Protein AF-A0A4R3MX55-F1 (afdb_monomer_lite)

Radius of gyration: 18.81 Å; chains: 1; bounding box: 57×60×27 Å

Organism: NCBI:txid127458

Structure (mmCIF, N/CA/C/O backbone):
data_AF-A0A4R3MX55-F1
#
_entry.id   AF-A0A4R3MX55-F1
#
loop_
_atom_site.group_PDB
_atom_site.id
_atom_site.type_symbol
_atom_site.label_atom_id
_atom_site.label_alt_id
_atom_site.label_comp_id
_atom_site.label_asym_id
_atom_site.label_entity_id
_atom_site.label_seq_id
_atom_site.pdbx_PDB_ins_code
_atom_site.Cartn_x
_atom_site.Cartn_y
_atom_site.Cartn_z
_atom_site.occupancy
_atom_site.B_iso_or_equiv
_atom_site.auth_seq_id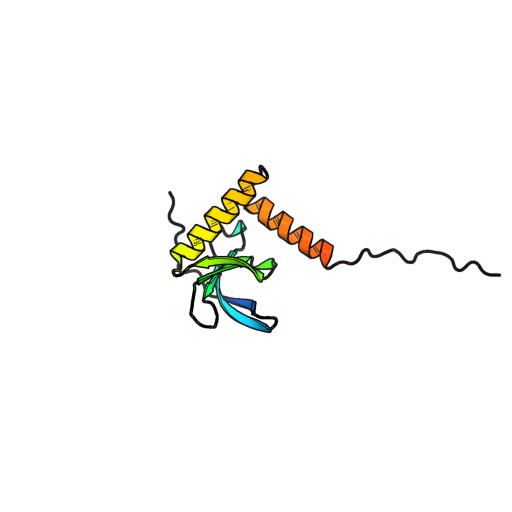
_atom_site.auth_comp_id
_atom_site.auth_asym_id
_atom_site.auth_atom_id
_atom_site.pdbx_PDB_model_num
ATOM 1 N N . MET A 1 1 ? 5.776 18.785 11.187 1.00 36.38 1 MET A N 1
ATOM 2 C CA . MET A 1 1 ? 5.823 17.629 10.266 1.00 36.38 1 MET A CA 1
ATOM 3 C C . MET A 1 1 ? 6.933 16.716 10.749 1.00 36.38 1 MET A C 1
ATOM 5 O O . MET A 1 1 ? 8.082 17.132 10.703 1.00 36.38 1 MET A O 1
ATOM 9 N N . ASN A 1 2 ? 6.606 15.549 11.308 1.00 38.59 2 ASN A N 1
ATOM 10 C CA . ASN A 1 2 ? 7.637 14.580 11.681 1.00 38.59 2 ASN A CA 1
ATOM 11 C C . ASN A 1 2 ? 8.189 13.957 10.395 1.00 38.59 2 ASN A C 1
ATOM 13 O O . ASN A 1 2 ? 7.388 13.429 9.622 1.00 38.59 2 ASN A O 1
ATOM 17 N N . PRO A 1 3 ? 9.508 14.002 10.145 1.00 47.28 3 PRO A N 1
ATOM 18 C CA . PRO A 1 3 ? 10.079 13.185 9.091 1.00 47.28 3 PRO A CA 1
ATOM 19 C C . PRO A 1 3 ? 9.848 11.726 9.484 1.00 47.28 3 PRO A C 1
ATOM 21 O O . PRO A 1 3 ? 10.165 11.329 10.610 1.00 47.28 3 PRO A O 1
ATOM 24 N N . ILE A 1 4 ? 9.264 10.940 8.580 1.00 54.38 4 ILE A N 1
ATOM 25 C CA . ILE A 1 4 ? 9.263 9.483 8.693 1.00 54.38 4 ILE A CA 1
ATOM 26 C C . ILE A 1 4 ? 10.740 9.100 8.621 1.00 54.38 4 ILE A C 1
ATOM 28 O O . ILE A 1 4 ? 11.337 9.077 7.550 1.00 54.38 4 ILE A O 1
ATOM 32 N N . ARG A 1 5 ? 11.377 8.944 9.786 1.00 52.69 5 ARG A N 1
ATOM 33 C CA . ARG A 1 5 ? 12.762 8.495 9.870 1.00 52.69 5 ARG A CA 1
ATOM 34 C C . ARG A 1 5 ? 12.765 7.078 9.315 1.00 52.69 5 ARG A C 1
ATOM 36 O O . ARG A 1 5 ? 12.282 6.171 9.982 1.00 52.69 5 ARG A O 1
ATOM 43 N N . THR A 1 6 ? 13.310 6.891 8.117 1.00 53.31 6 THR A N 1
ATOM 44 C CA . THR A 1 6 ? 13.815 5.590 7.670 1.00 53.31 6 THR A CA 1
ATOM 45 C C . THR A 1 6 ? 14.978 5.242 8.594 1.00 53.31 6 THR A C 1
ATOM 47 O O . THR A 1 6 ? 16.132 5.601 8.353 1.00 53.31 6 THR A O 1
ATOM 50 N N . THR A 1 7 ? 14.662 4.690 9.764 1.00 49.16 7 THR A N 1
ATOM 51 C CA . THR A 1 7 ? 15.631 4.024 10.633 1.00 49.16 7 THR A CA 1
ATOM 52 C C . THR A 1 7 ? 16.322 2.926 9.827 1.00 49.16 7 THR A C 1
ATOM 54 O O . THR A 1 7 ? 15.748 2.429 8.872 1.00 49.16 7 THR A O 1
ATOM 57 N N . ASN A 1 8 ? 17.546 2.541 10.193 1.00 54.28 8 ASN A N 1
ATOM 58 C CA . ASN A 1 8 ? 18.264 1.365 9.671 1.00 54.28 8 ASN A CA 1
ATOM 59 C C . ASN A 1 8 ? 17.481 0.057 9.958 1.00 54.28 8 ASN A C 1
ATOM 61 O O . ASN A 1 8 ? 17.940 -0.811 10.699 1.00 54.28 8 ASN A O 1
ATOM 65 N N . ALA A 1 9 ? 16.253 -0.062 9.461 1.00 59.78 9 ALA A N 1
ATOM 66 C CA . ALA A 1 9 ? 15.391 -1.196 9.688 1.00 59.78 9 ALA A CA 1
ATOM 67 C C . ALA A 1 9 ? 15.945 -2.385 8.893 1.00 59.78 9 ALA A C 1
ATOM 69 O O . ALA A 1 9 ? 16.421 -2.216 7.765 1.00 59.78 9 ALA A O 1
ATOM 70 N N . PRO A 1 10 ? 15.935 -3.591 9.483 1.00 69.44 10 PRO A N 1
ATOM 71 C CA . PRO A 1 10 ? 16.456 -4.774 8.823 1.00 69.44 10 PRO A CA 1
ATOM 72 C C . PRO A 1 10 ? 15.701 -5.010 7.514 1.00 69.44 10 PRO A C 1
ATOM 74 O O . PRO A 1 10 ? 14.468 -5.051 7.489 1.00 69.44 10 PRO A O 1
ATOM 77 N N . LEU A 1 11 ? 16.456 -5.171 6.426 1.00 80.25 11 LEU A N 1
ATOM 78 C CA . LEU A 1 11 ? 15.884 -5.547 5.142 1.00 80.25 11 LEU A CA 1
ATOM 79 C C . LEU A 1 11 ? 15.339 -6.971 5.236 1.00 80.25 11 LEU A C 1
ATOM 81 O O . LEU A 1 11 ? 16.034 -7.884 5.682 1.00 80.25 11 LEU A O 1
ATOM 85 N N . PHE A 1 12 ? 14.117 -7.168 4.760 1.00 85.12 12 PHE A N 1
ATOM 86 C CA . PHE A 1 12 ? 13.523 -8.490 4.604 1.0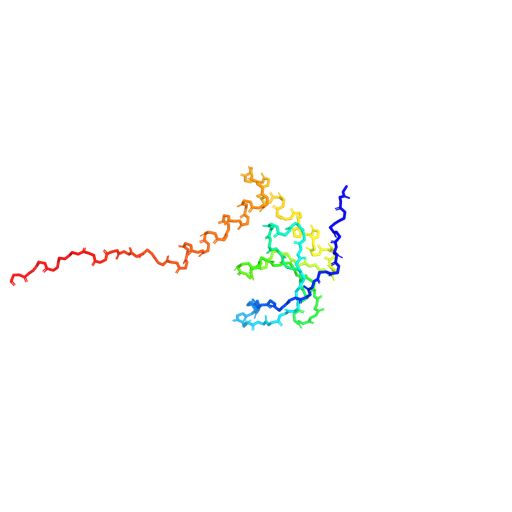0 85.12 12 PHE A CA 1
ATOM 87 C C . PHE A 1 12 ? 13.152 -8.739 3.142 1.00 85.12 12 PHE A C 1
ATOM 89 O O . PHE A 1 12 ? 13.097 -7.822 2.320 1.00 85.12 12 PHE A O 1
ATOM 96 N N . ARG A 1 13 ? 12.936 -10.009 2.790 1.00 86.06 13 ARG A N 1
ATOM 97 C CA . ARG A 1 13 ? 12.512 -10.390 1.439 1.00 86.06 13 ARG A CA 1
ATOM 98 C C . ARG A 1 13 ? 10.992 -10.383 1.377 1.00 86.06 13 ARG A C 1
ATOM 100 O O . ARG A 1 13 ? 10.344 -11.194 2.031 1.00 86.06 13 ARG A O 1
ATOM 107 N N . LEU A 1 14 ? 10.443 -9.480 0.573 1.00 86.12 14 LEU A N 1
ATOM 108 C CA . LEU A 1 14 ? 9.016 -9.399 0.285 1.00 86.12 14 LEU A CA 1
ATOM 109 C C . LEU A 1 14 ? 8.763 -9.992 -1.102 1.00 86.12 14 LEU A C 1
ATOM 111 O O . LEU A 1 14 ? 9.469 -9.660 -2.052 1.00 86.12 14 LEU A O 1
ATOM 115 N N . ARG A 1 15 ? 7.784 -10.893 -1.222 1.00 83.94 15 ARG A N 1
ATOM 116 C CA . ARG A 1 15 ? 7.337 -11.418 -2.518 1.00 83.94 15 ARG A CA 1
ATOM 117 C C . ARG A 1 15 ? 6.121 -10.632 -2.978 1.00 83.94 15 ARG A C 1
ATOM 119 O O . ARG A 1 15 ? 5.109 -10.623 -2.285 1.00 83.94 15 ARG A O 1
ATOM 126 N N . LEU A 1 16 ? 6.239 -9.995 -4.133 1.00 82.56 16 LEU A N 1
ATOM 127 C CA . LEU A 1 16 ? 5.188 -9.192 -4.746 1.00 82.56 16 LEU A CA 1
ATOM 128 C C . LEU A 1 16 ? 4.875 -9.755 -6.125 1.00 82.56 16 LEU A C 1
ATOM 130 O O . LEU A 1 16 ? 5.788 -10.150 -6.842 1.00 82.56 16 LEU A O 1
ATOM 134 N N . ALA A 1 17 ? 3.597 -9.795 -6.492 1.00 78.38 17 ALA A N 1
ATOM 135 C CA . ALA A 1 17 ? 3.204 -10.133 -7.853 1.00 78.38 17 ALA A CA 1
ATOM 136 C C . ALA A 1 17 ? 3.446 -8.913 -8.750 1.00 78.38 17 ALA A C 1
ATOM 138 O O . ALA A 1 17 ? 2.745 -7.908 -8.629 1.00 78.38 17 ALA A O 1
ATOM 139 N N . TRP A 1 18 ? 4.446 -9.005 -9.621 1.00 75.12 18 TRP A N 1
ATOM 140 C CA . TRP A 1 18 ? 4.795 -7.996 -10.612 1.00 75.12 18 TRP A CA 1
ATOM 141 C C . TRP A 1 18 ? 4.506 -8.569 -11.997 1.00 75.12 18 TRP A C 1
ATOM 143 O O . TRP A 1 18 ? 5.006 -9.641 -12.322 1.00 75.12 18 TRP A O 1
ATOM 153 N N . ASP A 1 19 ? 3.643 -7.919 -12.780 1.00 74.31 19 ASP A N 1
ATOM 154 C CA . ASP A 1 19 ? 3.188 -8.422 -14.092 1.00 74.31 19 ASP A CA 1
ATOM 155 C C . ASP A 1 19 ? 2.663 -9.874 -14.077 1.00 74.31 19 ASP A C 1
ATOM 157 O O . ASP A 1 19 ? 2.781 -10.617 -15.046 1.00 74.31 19 ASP A O 1
ATOM 161 N N . GLY A 1 20 ? 2.058 -10.288 -12.958 1.00 76.56 20 GLY A N 1
ATOM 162 C CA . GLY A 1 20 ? 1.538 -11.647 -12.765 1.00 76.56 20 GLY A CA 1
ATOM 163 C C . GLY A 1 20 ? 2.555 -12.649 -12.212 1.00 76.56 20 GLY A C 1
ATOM 164 O O . GLY A 1 20 ? 2.146 -13.707 -11.740 1.00 76.56 20 GLY A O 1
ATOM 165 N N . GLU A 1 21 ? 3.840 -12.296 -12.159 1.00 78.56 21 GLU A N 1
ATOM 166 C CA . GLU A 1 21 ? 4.908 -13.160 -11.656 1.00 78.56 21 GLU A CA 1
ATOM 167 C C . GLU A 1 21 ? 5.358 -12.749 -10.242 1.00 78.56 21 GLU A C 1
ATOM 169 O O . GLU A 1 21 ? 5.583 -11.567 -9.965 1.00 78.56 21 GLU A O 1
ATOM 174 N N . PRO A 1 22 ? 5.507 -13.692 -9.296 1.00 81.88 22 PRO A N 1
ATOM 175 C CA . PRO A 1 22 ? 5.966 -13.376 -7.950 1.00 81.88 22 PRO A CA 1
ATOM 176 C C . PRO A 1 22 ? 7.470 -13.063 -7.939 1.00 81.88 22 PRO A C 1
ATOM 178 O O . PRO A 1 22 ? 8.315 -13.959 -7.966 1.00 81.88 22 PRO A O 1
ATOM 181 N N . VAL A 1 23 ? 7.818 -11.785 -7.801 1.00 86.38 23 VAL A N 1
ATOM 182 C CA . VAL A 1 23 ? 9.200 -11.310 -7.690 1.00 86.38 23 VAL A CA 1
ATOM 183 C C . VAL A 1 23 ? 9.557 -11.042 -6.230 1.00 86.38 23 VAL A C 1
ATOM 185 O O . VAL A 1 23 ? 8.816 -10.404 -5.481 1.00 86.38 23 VAL A O 1
ATOM 188 N N . ALA A 1 24 ? 10.720 -11.537 -5.804 1.00 86.50 24 ALA A N 1
ATOM 189 C CA . ALA A 1 24 ? 11.250 -11.272 -4.474 1.00 86.50 24 ALA A CA 1
ATOM 190 C C . ALA A 1 24 ? 12.109 -9.998 -4.479 1.00 86.50 24 ALA A C 1
ATOM 192 O O . ALA A 1 24 ? 13.171 -9.953 -5.107 1.00 86.50 24 ALA A O 1
ATOM 193 N N . VAL A 1 25 ? 11.680 -8.995 -3.719 1.00 87.56 25 VAL A N 1
ATOM 194 C CA . VAL A 1 25 ? 12.358 -7.706 -3.561 1.00 87.56 25 VAL A CA 1
ATOM 195 C C . VAL A 1 25 ? 12.898 -7.547 -2.144 1.00 87.56 25 VAL A C 1
ATOM 197 O O . VAL A 1 25 ? 12.393 -8.145 -1.191 1.00 87.56 25 VAL A O 1
ATOM 200 N N . SER A 1 26 ? 13.959 -6.757 -2.005 1.00 88.69 26 SER A N 1
ATOM 201 C CA . SER A 1 26 ? 14.443 -6.331 -0.691 1.00 88.69 26 SER A CA 1
ATOM 202 C C . 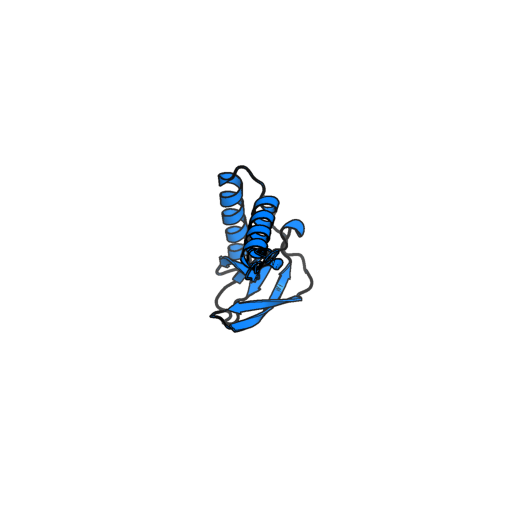SER A 1 26 ? 13.595 -5.157 -0.220 1.00 88.69 26 SER A C 1
ATOM 204 O O . SER A 1 26 ? 13.470 -4.162 -0.936 1.00 88.69 26 SER A O 1
ATOM 206 N N . ALA A 1 27 ? 13.005 -5.298 0.961 1.00 90.62 27 ALA A N 1
ATOM 207 C CA . ALA A 1 27 ? 12.039 -4.366 1.507 1.00 90.62 27 ALA A CA 1
ATOM 208 C C . ALA A 1 27 ? 12.428 -3.902 2.912 1.00 90.62 27 ALA A C 1
ATOM 210 O O . ALA A 1 27 ? 12.992 -4.659 3.701 1.00 90.62 27 ALA A O 1
ATOM 211 N N . GLU A 1 28 ? 12.085 -2.658 3.212 1.00 90.75 28 GLU A N 1
ATOM 212 C CA . GLU A 1 28 ? 12.206 -2.017 4.512 1.00 90.75 28 GLU A CA 1
ATOM 213 C C . GLU A 1 28 ? 10.812 -1.800 5.099 1.00 90.75 28 GLU A C 1
ATOM 215 O O . GLU A 1 28 ? 9.887 -1.388 4.398 1.00 90.75 28 GLU A O 1
ATOM 220 N N . LEU A 1 29 ? 10.660 -2.062 6.393 1.00 90.38 29 LEU A N 1
ATOM 221 C CA . LEU A 1 29 ? 9.417 -1.818 7.108 1.00 90.38 29 LEU A CA 1
ATOM 222 C C . LEU A 1 29 ? 9.245 -0.314 7.370 1.00 90.38 29 LEU A C 1
ATOM 224 O O . LEU A 1 29 ? 10.143 0.327 7.910 1.00 90.38 29 LEU A O 1
ATOM 228 N N . LEU A 1 30 ? 8.092 0.241 6.997 1.00 89.62 30 LEU A N 1
ATOM 229 C CA . LEU A 1 30 ? 7.786 1.653 7.209 1.00 89.62 30 LEU A CA 1
ATOM 230 C C . LEU A 1 30 ? 7.050 1.887 8.526 1.00 89.62 30 LEU A C 1
ATOM 232 O O . LEU A 1 30 ? 6.123 1.157 8.886 1.00 89.62 30 LEU A O 1
ATOM 236 N N . GLU A 1 31 ? 7.429 2.970 9.200 1.00 86.31 31 GLU A N 1
ATOM 237 C CA . GLU A 1 31 ? 6.718 3.475 10.367 1.00 86.31 31 GLU A CA 1
ATOM 238 C C . GLU A 1 31 ? 5.453 4.260 9.964 1.00 86.31 31 GLU A C 1
ATOM 240 O O . GLU A 1 31 ? 5.469 4.986 8.964 1.00 86.31 31 GLU A O 1
ATOM 245 N N . PRO A 1 32 ? 4.372 4.185 10.764 1.00 87.06 32 PRO A N 1
ATOM 246 C CA . PRO A 1 32 ? 4.231 3.353 11.959 1.00 87.06 32 PRO A CA 1
ATOM 247 C C . PRO A 1 32 ? 4.065 1.861 11.627 1.00 87.06 32 PRO A C 1
ATOM 249 O O . PRO A 1 32 ? 3.247 1.500 10.778 1.00 87.06 32 PRO A O 1
ATOM 252 N N . LEU A 1 33 ? 4.744 0.976 12.372 1.00 84.75 33 LEU A N 1
ATOM 253 C CA . LEU A 1 33 ? 4.695 -0.484 12.138 1.00 84.75 33 LEU A CA 1
ATOM 254 C C . LEU A 1 33 ? 3.277 -1.074 12.142 1.00 84.75 33 LEU A C 1
ATOM 256 O O . LEU A 1 33 ? 3.009 -2.088 11.496 1.00 84.75 33 LEU A O 1
ATOM 260 N N . ALA A 1 34 ? 2.346 -0.417 12.839 1.00 87.38 34 ALA A N 1
ATOM 261 C CA . ALA A 1 34 ? 0.931 -0.776 12.858 1.00 87.38 34 ALA A CA 1
ATOM 262 C C . ALA A 1 34 ? 0.288 -0.785 11.460 1.00 87.38 34 ALA A C 1
ATOM 264 O O . ALA A 1 34 ? -0.685 -1.505 11.242 1.00 87.38 34 ALA A O 1
ATOM 265 N N . TRP A 1 35 ? 0.817 -0.011 10.509 1.00 91.75 35 TRP A N 1
ATOM 266 C CA . TRP A 1 35 ? 0.336 -0.013 9.131 1.00 91.75 35 TRP A CA 1
ATOM 267 C C . TRP A 1 35 ? 0.857 -1.203 8.333 1.00 91.75 35 TRP A C 1
ATOM 269 O O . TRP A 1 35 ? 0.255 -1.531 7.319 1.00 91.75 35 TRP A O 1
ATOM 279 N N . LYS A 1 36 ? 1.919 -1.887 8.784 1.00 92.12 36 LYS A N 1
ATOM 280 C CA . LYS A 1 36 ? 2.555 -3.016 8.081 1.00 92.12 36 LYS A CA 1
ATOM 281 C C . LYS A 1 36 ? 2.818 -2.695 6.601 1.00 92.12 36 LYS A C 1
ATOM 283 O O . LYS A 1 36 ? 2.465 -3.474 5.716 1.00 92.12 36 LYS A O 1
ATOM 288 N N . LEU A 1 37 ? 3.388 -1.523 6.338 1.00 92.94 37 LEU A N 1
ATOM 289 C CA . LEU A 1 37 ? 3.786 -1.111 4.995 1.00 92.94 37 LEU A CA 1
ATOM 290 C C . LEU A 1 37 ? 5.264 -1.398 4.771 1.00 92.94 37 LEU A C 1
ATOM 292 O O . LEU A 1 37 ? 6.066 -1.349 5.702 1.00 92.94 37 LEU A O 1
ATOM 296 N N . ALA A 1 38 ? 5.613 -1.660 3.521 1.00 93.44 38 ALA A N 1
ATOM 297 C CA . ALA A 1 38 ? 6.971 -1.923 3.095 1.00 93.44 38 ALA A CA 1
ATOM 298 C C . ALA A 1 38 ? 7.390 -0.987 1.969 1.00 93.44 38 ALA A C 1
ATOM 300 O O . ALA A 1 38 ? 6.728 -0.927 0.932 1.00 93.44 38 ALA A O 1
ATOM 301 N N . LEU A 1 39 ? 8.533 -0.334 2.143 1.00 93.12 39 LEU A N 1
ATOM 302 C CA . LEU A 1 39 ? 9.244 0.355 1.078 1.00 93.12 39 LEU A CA 1
ATOM 303 C C . LEU A 1 39 ? 10.181 -0.629 0.389 1.00 93.12 39 LEU A C 1
ATOM 305 O O . LEU A 1 39 ? 10.957 -1.319 1.039 1.00 93.12 39 LEU A O 1
ATOM 309 N N . HIS A 1 40 ? 10.147 -0.678 -0.928 1.00 92.25 40 HIS A N 1
ATOM 310 C CA . HIS A 1 40 ? 11.051 -1.504 -1.715 1.00 92.25 40 HIS A CA 1
ATOM 311 C C . HIS A 1 40 ? 11.319 -0.827 -3.049 1.00 92.25 40 HIS A C 1
ATOM 313 O O . HIS A 1 40 ? 10.604 0.086 -3.471 1.00 92.25 40 HIS A O 1
ATOM 319 N N . ARG A 1 41 ? 12.381 -1.272 -3.709 1.00 89.44 41 ARG A N 1
ATOM 320 C CA . ARG A 1 41 ? 12.680 -0.841 -5.066 1.00 89.44 41 ARG A CA 1
ATOM 321 C C . ARG A 1 41 ? 12.019 -1.792 -6.051 1.00 89.44 41 ARG A C 1
ATOM 323 O O . ARG A 1 41 ? 12.012 -3.003 -5.828 1.00 89.44 41 ARG A O 1
ATOM 330 N N . ASP A 1 42 ? 11.465 -1.225 -7.112 1.00 83.62 42 ASP A N 1
ATOM 331 C CA . ASP A 1 42 ? 10.997 -1.995 -8.258 1.00 83.62 42 ASP A CA 1
ATOM 332 C C . ASP A 1 42 ? 12.143 -2.884 -8.811 1.00 83.62 42 ASP A C 1
ATOM 334 O O . ASP A 1 42 ? 13.301 -2.443 -8.818 1.00 83.62 42 ASP A O 1
ATOM 338 N N . PRO A 1 43 ? 11.867 -4.127 -9.259 1.00 80.50 43 PRO A N 1
ATOM 339 C CA . PRO A 1 43 ? 12.891 -5.035 -9.783 1.00 80.50 43 PRO A CA 1
ATOM 340 C C . PRO A 1 43 ? 13.684 -4.484 -10.976 1.00 80.50 43 PRO A C 1
ATOM 342 O O . PRO A 1 43 ? 14.864 -4.806 -11.117 1.00 80.50 43 PRO A O 1
ATOM 345 N N . SER A 1 44 ? 13.075 -3.630 -11.808 1.00 81.56 44 SER A N 1
ATOM 346 C CA . SER A 1 44 ? 13.762 -2.948 -12.918 1.00 81.56 44 SER A CA 1
ATOM 347 C C . SER A 1 44 ? 14.600 -1.742 -12.460 1.00 81.56 44 SER A C 1
ATOM 349 O O . SER A 1 44 ? 15.278 -1.111 -13.265 1.00 81.56 44 SER A O 1
ATOM 351 N N . ASN A 1 45 ? 14.624 -1.460 -11.150 1.00 78.25 45 ASN A N 1
ATOM 352 C CA . ASN A 1 45 ? 15.315 -0.350 -10.491 1.00 78.25 45 ASN A CA 1
ATOM 353 C C . ASN A 1 45 ? 14.831 1.052 -10.893 1.00 78.25 45 ASN A C 1
ATOM 355 O O . ASN A 1 45 ? 15.507 2.042 -10.586 1.00 78.25 45 ASN A O 1
ATOM 359 N N . THR A 1 46 ? 13.655 1.157 -11.507 1.00 83.56 46 THR A N 1
ATOM 360 C CA . THR A 1 46 ? 13.186 2.412 -12.109 1.00 83.56 46 THR A CA 1
ATOM 361 C C . THR A 1 46 ? 12.588 3.371 -11.078 1.00 83.56 46 THR A C 1
ATOM 363 O O . THR A 1 46 ? 12.753 4.584 -11.189 1.00 83.56 46 THR A O 1
ATOM 366 N N . PHE A 1 47 ? 11.945 2.847 -10.033 1.00 91.44 47 PHE A N 1
ATOM 367 C CA . PHE A 1 47 ? 11.293 3.654 -9.001 1.00 91.44 47 PHE A CA 1
ATOM 368 C C . PHE A 1 47 ? 11.253 2.952 -7.638 1.00 91.44 47 PHE A C 1
ATOM 370 O O . PHE A 1 47 ? 11.544 1.760 -7.495 1.00 91.44 47 PHE A O 1
ATOM 377 N N . TRP A 1 48 ? 10.904 3.728 -6.618 1.00 93.44 48 TRP A N 1
ATOM 378 C CA . TRP A 1 48 ? 10.585 3.258 -5.277 1.00 93.44 48 TRP A CA 1
ATOM 379 C C . TRP A 1 48 ? 9.088 3.027 -5.142 1.00 93.44 48 TRP A C 1
ATOM 381 O O . TRP A 1 48 ? 8.282 3.766 -5.700 1.00 93.44 48 TRP A O 1
ATOM 391 N N . SER A 1 49 ? 8.726 2.011 -4.373 1.00 93.19 49 SER A N 1
ATOM 392 C CA . SER A 1 49 ? 7.350 1.563 -4.214 1.00 93.19 49 SER A CA 1
ATOM 393 C C . SER A 1 49 ? 7.042 1.313 -2.749 1.00 93.19 49 SER A C 1
ATOM 395 O O . SER A 1 49 ? 7.857 0.750 -2.015 1.00 93.19 49 SER A O 1
ATOM 397 N N . VAL A 1 50 ? 5.840 1.699 -2.330 1.00 93.81 50 VAL A N 1
ATOM 398 C CA . VAL A 1 50 ? 5.284 1.345 -1.024 1.00 93.81 50 VAL A CA 1
ATOM 399 C C . VAL A 1 50 ? 4.174 0.332 -1.236 1.00 93.81 50 VAL A C 1
ATOM 401 O O . VAL A 1 50 ? 3.253 0.568 -2.013 1.00 93.81 50 VAL A O 1
ATOM 404 N N . SER A 1 51 ? 4.250 -0.803 -0.551 1.00 92.69 51 SER A N 1
ATOM 405 C CA . SER A 1 51 ? 3.221 -1.844 -0.605 1.00 92.69 51 SER A CA 1
ATOM 406 C C . SER A 1 51 ? 2.725 -2.233 0.776 1.00 92.69 51 SER A C 1
ATOM 408 O O . SER A 1 51 ? 3.447 -2.156 1.769 1.00 92.69 51 SER A O 1
ATOM 4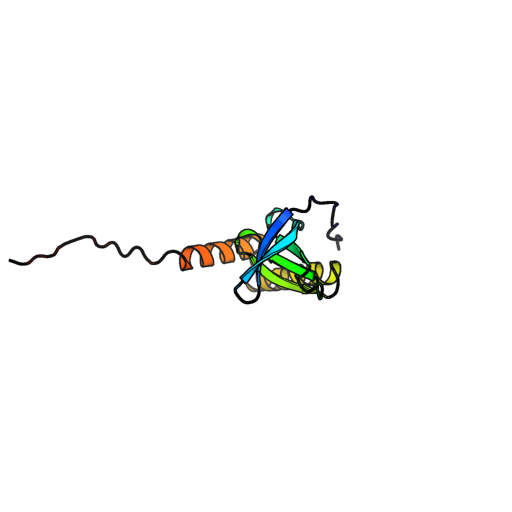10 N N . ASP A 1 52 ? 1.479 -2.680 0.819 1.00 91.69 52 ASP A N 1
ATOM 411 C CA . ASP A 1 52 ? 0.886 -3.342 1.970 1.00 91.69 52 ASP A CA 1
ATOM 412 C C . ASP A 1 52 ? 1.483 -4.744 2.119 1.00 91.69 52 ASP A C 1
ATOM 414 O O . ASP A 1 52 ? 1.354 -5.565 1.213 1.00 91.69 52 ASP A O 1
ATOM 418 N N . ILE A 1 53 ? 2.137 -5.029 3.248 1.00 90.19 53 ILE A N 1
ATOM 419 C CA . ILE A 1 53 ? 2.812 -6.319 3.458 1.00 90.19 53 ILE A CA 1
ATOM 420 C C . ILE A 1 53 ? 1.814 -7.483 3.446 1.00 90.19 53 ILE A C 1
ATOM 422 O O . ILE A 1 53 ? 2.076 -8.450 2.733 1.00 90.19 53 ILE A O 1
ATOM 426 N N . PRO A 1 54 ? 0.680 -7.434 4.180 1.00 89.31 54 PRO A N 1
ATOM 427 C CA . PRO A 1 54 ? -0.224 -8.582 4.244 1.00 89.31 54 PRO A CA 1
ATOM 428 C C . PRO A 1 54 ? -0.850 -8.961 2.903 1.00 89.31 54 PRO A C 1
ATOM 430 O O . PRO A 1 54 ? -1.077 -10.139 2.654 1.00 89.31 54 PRO A O 1
ATOM 433 N N . THR A 1 55 ? -1.134 -7.983 2.040 1.00 84.06 55 THR A N 1
ATOM 434 C CA . THR A 1 55 ? -1.795 -8.241 0.751 1.00 84.06 55 THR A CA 1
ATOM 435 C C . THR A 1 55 ? -0.860 -8.194 -0.453 1.00 84.06 55 THR A C 1
ATOM 437 O O . THR A 1 55 ? -1.290 -8.529 -1.556 1.00 84.06 55 THR A O 1
ATOM 440 N N . GLY A 1 56 ? 0.384 -7.737 -0.283 1.00 85.62 56 GLY A N 1
ATOM 441 C CA . GLY A 1 56 ? 1.313 -7.457 -1.382 1.00 85.62 56 GLY A CA 1
ATOM 442 C C . GLY A 1 56 ? 0.829 -6.353 -2.329 1.00 85.62 56 GLY A C 1
ATOM 443 O O . GLY A 1 56 ? 1.320 -6.238 -3.448 1.00 85.62 56 GLY A O 1
ATOM 444 N N . ARG A 1 57 ? -0.178 -5.568 -1.929 1.00 87.12 57 ARG A N 1
ATOM 445 C CA . ARG A 1 57 ? -0.790 -4.553 -2.788 1.00 87.12 57 ARG A CA 1
ATOM 446 C C . ARG A 1 57 ? 0.084 -3.304 -2.847 1.00 87.12 57 ARG A C 1
ATOM 448 O O . ARG A 1 57 ? 0.375 -2.714 -1.808 1.00 87.12 57 ARG A O 1
ATOM 455 N N . LEU A 1 58 ? 0.361 -2.833 -4.062 1.00 90.44 58 LEU A N 1
ATOM 456 C CA . LEU A 1 58 ? 0.963 -1.525 -4.303 1.00 90.44 58 LEU A CA 1
ATOM 457 C C . LEU A 1 58 ? 0.046 -0.397 -3.806 1.00 90.44 58 LEU A C 1
ATOM 459 O O . LEU A 1 58 ? -1.143 -0.347 -4.139 1.00 90.44 58 LEU A O 1
ATOM 463 N N . ILE A 1 59 ? 0.610 0.488 -2.988 1.00 92.75 59 ILE A N 1
ATOM 464 C CA . ILE A 1 59 ? -0.057 1.681 -2.468 1.00 92.75 59 ILE A CA 1
ATOM 465 C C . ILE A 1 59 ? 0.291 2.878 -3.341 1.00 92.75 59 ILE A C 1
ATOM 467 O O . ILE A 1 59 ? -0.614 3.495 -3.887 1.00 92.75 59 ILE A O 1
ATOM 471 N N . GLU A 1 60 ? 1.583 3.175 -3.480 1.00 95.00 60 GLU A N 1
ATOM 472 C CA . GLU A 1 60 ? 2.094 4.305 -4.258 1.00 95.00 60 GLU A CA 1
ATOM 473 C C . GLU A 1 60 ? 3.512 4.034 -4.765 1.00 95.00 60 GLU A C 1
ATOM 475 O O . GLU A 1 60 ? 4.235 3.184 -4.231 1.00 95.00 60 GLU A O 1
ATOM 480 N N . THR A 1 61 ? 3.914 4.813 -5.767 1.00 93.81 61 THR A N 1
ATOM 481 C CA . THR A 1 61 ? 5.262 4.815 -6.350 1.00 93.81 61 THR A CA 1
ATOM 482 C C . THR A 1 61 ? 5.869 6.212 -6.316 1.00 93.81 61 THR A C 1
ATOM 484 O O . THR A 1 61 ? 5.152 7.208 -6.372 1.00 93.81 61 THR A O 1
ATOM 487 N N . GLY A 1 62 ? 7.195 6.301 -6.288 1.00 92.75 62 GLY A N 1
ATOM 488 C CA . GLY A 1 62 ? 7.918 7.566 -6.352 1.00 92.75 62 GLY A CA 1
ATOM 489 C C . GLY A 1 62 ? 9.303 7.420 -6.969 1.00 92.75 62 GLY A C 1
ATOM 490 O O . GLY A 1 62 ? 9.909 6.350 -6.940 1.00 92.75 62 GLY A O 1
ATOM 491 N N . TRP A 1 63 ? 9.819 8.515 -7.523 1.00 91.81 63 TRP A N 1
ATOM 492 C CA . TRP A 1 63 ? 11.159 8.554 -8.117 1.00 91.81 63 TRP A CA 1
ATOM 493 C C . TRP A 1 63 ? 12.264 8.409 -7.066 1.00 91.81 63 TRP A C 1
ATOM 495 O O . TRP A 1 63 ? 13.306 7.807 -7.326 1.00 91.81 63 TRP A O 1
ATOM 505 N N . SER A 1 64 ? 12.015 8.903 -5.854 1.00 91.56 64 SER A N 1
ATOM 506 C CA . SER A 1 64 ? 12.875 8.729 -4.686 1.00 91.56 64 SER A CA 1
ATOM 507 C C . SER A 1 64 ? 12.152 7.990 -3.554 1.00 91.56 64 SER A C 1
ATOM 509 O O . SER A 1 64 ? 10.928 7.828 -3.570 1.00 91.56 64 SER A O 1
ATOM 511 N N . ARG A 1 65 ? 12.920 7.550 -2.545 1.00 91.12 65 ARG A N 1
ATOM 512 C CA . ARG A 1 65 ? 12.378 6.936 -1.318 1.00 91.12 65 ARG A CA 1
ATOM 513 C C . ARG A 1 65 ? 11.381 7.866 -0.644 1.00 91.12 65 ARG A C 1
ATOM 515 O O . ARG A 1 65 ? 10.256 7.461 -0.369 1.00 91.12 65 ARG A O 1
ATOM 522 N N . ASP A 1 66 ? 11.798 9.108 -0.418 1.00 90.88 66 ASP A N 1
ATOM 523 C CA . ASP A 1 66 ? 10.988 10.113 0.261 1.00 90.88 66 ASP A CA 1
ATOM 524 C C . ASP A 1 66 ? 9.722 10.439 -0.530 1.00 90.88 66 ASP A C 1
ATOM 526 O O . ASP A 1 66 ? 8.652 10.573 0.061 1.00 90.88 66 ASP A O 1
ATOM 530 N N . ASP A 1 67 ? 9.803 10.498 -1.862 1.00 92.94 67 ASP A N 1
ATOM 531 C CA . ASP A 1 67 ? 8.623 10.723 -2.700 1.00 92.94 67 ASP A CA 1
ATOM 532 C C . ASP A 1 67 ? 7.611 9.590 -2.559 1.00 92.94 67 ASP A C 1
ATOM 534 O O . ASP A 1 67 ? 6.428 9.860 -2.349 1.00 92.94 67 ASP A O 1
ATOM 538 N N . ALA A 1 68 ? 8.066 8.334 -2.617 1.00 93.75 68 ALA A N 1
ATOM 539 C CA . ALA A 1 68 ? 7.196 7.168 -2.487 1.00 93.75 68 ALA A CA 1
ATOM 540 C C . ALA A 1 68 ? 6.529 7.110 -1.102 1.00 93.75 68 ALA A C 1
ATOM 542 O O . ALA A 1 68 ? 5.319 6.907 -1.003 1.00 93.75 68 ALA A O 1
ATOM 543 N N . ILE A 1 69 ? 7.294 7.350 -0.030 1.00 92.75 69 ILE A N 1
ATOM 544 C CA . ILE A 1 69 ? 6.778 7.381 1.346 1.00 92.75 69 ILE A CA 1
ATOM 545 C C . ILE A 1 69 ? 5.754 8.510 1.513 1.00 92.75 69 ILE A C 1
ATOM 547 O O . ILE A 1 69 ? 4.653 8.293 2.025 1.00 92.75 69 ILE A O 1
ATOM 551 N N . ASN A 1 70 ? 6.099 9.723 1.078 1.00 92.69 70 ASN A N 1
ATOM 552 C CA . ASN A 1 70 ? 5.237 10.888 1.241 1.00 92.69 70 ASN A CA 1
ATOM 553 C C . ASN A 1 70 ? 3.967 10.778 0.393 1.00 92.69 70 ASN A C 1
ATOM 555 O O . ASN A 1 70 ? 2.892 11.160 0.859 1.00 92.69 70 ASN A O 1
ATOM 559 N N . ALA A 1 71 ? 4.067 10.250 -0.830 1.00 93.56 71 ALA A N 1
ATOM 560 C CA . ALA A 1 71 ? 2.910 9.957 -1.668 1.00 93.56 71 ALA A CA 1
ATOM 561 C C . ALA A 1 71 ? 1.995 8.936 -0.987 1.00 93.56 71 ALA A C 1
ATOM 563 O O . ALA A 1 71 ? 0.816 9.230 -0.793 1.00 93.56 71 ALA A O 1
ATOM 564 N N . ALA A 1 72 ? 2.545 7.806 -0.524 1.00 93.69 72 ALA A N 1
ATOM 565 C CA . ALA A 1 72 ? 1.778 6.772 0.170 1.00 93.69 72 ALA A CA 1
ATOM 566 C C . ALA A 1 72 ? 1.039 7.337 1.384 1.00 93.69 72 ALA A C 1
ATOM 568 O O . ALA A 1 72 ? -0.158 7.105 1.551 1.00 93.69 72 ALA A O 1
ATOM 569 N N . HIS A 1 73 ? 1.726 8.132 2.206 1.00 93.56 73 HIS A N 1
ATOM 570 C CA . HIS A 1 73 ? 1.118 8.741 3.379 1.00 93.56 73 HIS A CA 1
ATOM 571 C C . HIS A 1 73 ? -0.011 9.707 2.999 1.00 93.56 73 HIS A C 1
ATOM 573 O O . HIS A 1 73 ? -1.098 9.616 3.564 1.00 93.56 73 HIS A O 1
ATOM 579 N N . ARG A 1 74 ? 0.195 10.594 2.015 1.00 94.12 74 ARG A N 1
ATOM 580 C CA . ARG A 1 74 ? -0.853 11.523 1.559 1.00 94.12 74 ARG A CA 1
ATOM 581 C C . ARG A 1 74 ? -2.070 10.789 1.002 1.00 94.12 74 ARG A C 1
ATOM 583 O O . ARG A 1 74 ? -3.188 11.118 1.392 1.00 94.12 74 ARG A O 1
ATOM 590 N N . SER A 1 75 ? -1.864 9.796 0.140 1.00 94.12 75 SER A N 1
ATOM 591 C CA . SER A 1 75 ? -2.949 9.020 -0.469 1.00 94.12 75 SER A CA 1
ATOM 592 C C . SER A 1 75 ? -3.739 8.239 0.580 1.00 94.12 75 SER A C 1
ATOM 594 O O . SER A 1 75 ? -4.971 8.290 0.596 1.00 94.12 75 SER A O 1
ATOM 596 N N . LEU A 1 76 ? -3.052 7.578 1.516 1.00 94.31 76 LEU A N 1
ATOM 597 C CA . LEU A 1 76 ? -3.699 6.870 2.621 1.00 94.31 76 LEU A CA 1
ATOM 598 C C . LEU A 1 76 ? -4.444 7.825 3.553 1.00 94.31 76 LEU A C 1
ATOM 600 O O . LEU A 1 76 ? -5.579 7.540 3.930 1.00 94.31 76 LEU A O 1
ATOM 604 N N . GLN A 1 77 ? -3.845 8.967 3.895 1.00 94.81 77 GLN A N 1
ATOM 605 C CA . GLN A 1 77 ? -4.481 9.969 4.745 1.00 94.81 77 GLN A CA 1
ATOM 606 C C . GLN A 1 77 ? -5.739 10.534 4.085 1.00 94.81 77 GLN A C 1
ATOM 608 O O . GLN A 1 77 ? -6.772 10.632 4.741 1.00 94.81 77 GLN A O 1
ATOM 613 N N . ALA A 1 78 ? -5.685 10.859 2.793 1.00 95.44 78 A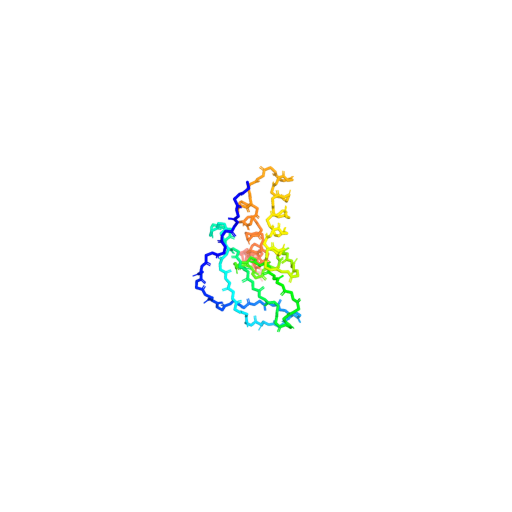LA A N 1
ATOM 614 C CA . ALA A 1 78 ? -6.842 11.337 2.046 1.00 95.44 78 ALA A CA 1
ATOM 615 C C . ALA A 1 78 ? -7.963 10.286 2.010 1.00 95.44 78 ALA A C 1
ATOM 617 O O . ALA A 1 78 ? -9.120 10.606 2.283 1.00 95.44 78 ALA A O 1
ATOM 618 N N . ALA A 1 79 ? -7.623 9.022 1.743 1.00 94.31 79 ALA A N 1
ATOM 619 C CA . ALA A 1 79 ? -8.586 7.923 1.721 1.00 94.31 79 ALA A CA 1
ATOM 620 C C . ALA A 1 79 ? -9.210 7.646 3.100 1.00 94.31 79 ALA A C 1
ATOM 622 O O . ALA A 1 79 ? -10.400 7.337 3.188 1.00 94.31 79 ALA A O 1
ATOM 623 N N . ALA A 1 80 ? -8.426 7.766 4.171 1.00 94.75 80 ALA A N 1
ATOM 624 C CA . ALA A 1 80 ? -8.891 7.605 5.542 1.00 94.75 80 ALA A CA 1
ATOM 625 C C . ALA A 1 80 ? -9.832 8.756 5.939 1.00 94.75 80 ALA A C 1
ATOM 627 O O . ALA A 1 80 ? -10.958 8.513 6.379 1.00 94.75 80 ALA A O 1
ATOM 628 N N . SER A 1 81 ? -9.430 10.001 5.662 1.00 95.19 81 SER A N 1
ATOM 629 C CA . SER A 1 81 ? -10.247 11.196 5.898 1.00 95.19 81 SER A CA 1
ATOM 630 C C . SER A 1 81 ? -11.572 11.151 5.135 1.00 95.19 81 SER A C 1
ATOM 632 O O . SER A 1 81 ? -12.613 11.454 5.710 1.00 95.19 81 SER A O 1
ATOM 634 N N . ALA A 1 82 ? -11.569 10.705 3.874 1.00 96.62 82 ALA A N 1
ATOM 635 C CA . ALA A 1 82 ? -12.784 10.567 3.067 1.00 96.62 82 ALA A CA 1
ATOM 636 C C . ALA A 1 82 ? -13.800 9.565 3.647 1.00 96.62 82 ALA A C 1
ATOM 638 O O . ALA A 1 82 ? -14.983 9.627 3.324 1.00 96.62 82 ALA A O 1
ATOM 639 N N . ARG A 1 83 ? -13.348 8.637 4.498 1.00 95.38 83 ARG A N 1
ATOM 640 C CA . ARG A 1 83 ? -14.188 7.631 5.163 1.00 95.38 83 ARG A CA 1
ATOM 641 C C . ARG A 1 83 ? -14.440 7.936 6.640 1.00 95.38 83 ARG A C 1
ATOM 643 O O . ARG A 1 83 ? -15.095 7.138 7.301 1.00 95.38 83 ARG A O 1
ATOM 650 N N . GLY A 1 84 ? -13.906 9.042 7.163 1.00 95.75 84 GLY A N 1
ATOM 651 C CA . GLY A 1 84 ? -13.984 9.373 8.588 1.00 95.75 84 GLY A CA 1
ATOM 652 C C . GLY A 1 84 ? -13.296 8.344 9.493 1.00 95.75 84 GLY A C 1
ATOM 653 O O . GLY A 1 84 ? -13.740 8.128 10.614 1.00 95.75 84 GLY A O 1
ATOM 65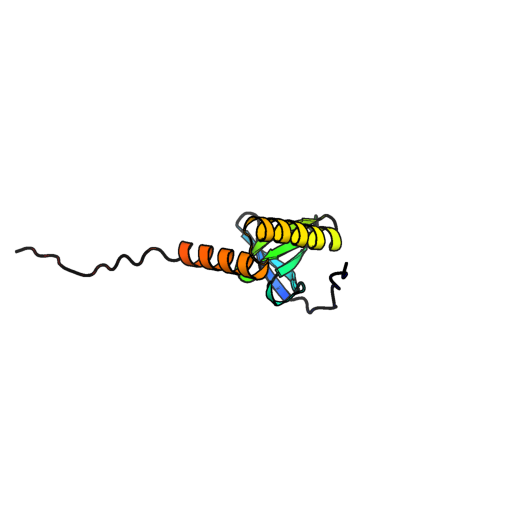4 N N . THR A 1 85 ? -12.246 7.682 9.004 1.00 95.94 85 THR A N 1
ATOM 655 C CA . THR A 1 85 ? -11.532 6.603 9.706 1.00 95.94 85 THR A CA 1
ATOM 656 C C . THR A 1 85 ? -10.035 6.905 9.780 1.00 95.94 85 THR A C 1
ATOM 658 O O . THR A 1 85 ? -9.550 7.860 9.173 1.00 95.94 85 THR A O 1
ATOM 661 N N . THR A 1 86 ? -9.274 6.105 10.522 1.00 95.00 86 THR A N 1
ATOM 662 C CA . THR A 1 86 ? -7.809 6.187 10.567 1.00 95.00 86 THR A CA 1
ATOM 663 C C . THR A 1 86 ? -7.161 5.377 9.438 1.00 95.00 86 THR A C 1
ATOM 665 O O . THR A 1 86 ? -7.744 4.430 8.913 1.00 95.00 86 THR A O 1
ATOM 668 N N . ILE A 1 87 ? -5.908 5.689 9.079 1.00 93.06 87 ILE A N 1
ATOM 669 C CA . ILE A 1 87 ? -5.149 4.906 8.080 1.00 93.06 87 ILE A CA 1
ATOM 670 C C . ILE A 1 87 ? -5.055 3.428 8.485 1.00 93.06 87 ILE A C 1
ATOM 672 O O . ILE A 1 87 ? -5.171 2.542 7.642 1.00 93.06 87 ILE A O 1
ATOM 676 N N . LYS A 1 88 ? -4.885 3.155 9.783 1.00 93.12 88 LYS A N 1
ATOM 677 C CA . LYS A 1 88 ? -4.834 1.788 10.308 1.00 93.12 88 LYS A CA 1
ATOM 678 C C . LYS A 1 88 ? -6.133 1.038 10.005 1.00 93.12 88 LYS A C 1
ATOM 680 O O . LYS A 1 88 ? -6.088 -0.039 9.424 1.00 93.12 88 LYS A O 1
ATOM 685 N N . GLU A 1 89 ? -7.273 1.611 10.371 1.00 93.69 89 GLU A N 1
ATOM 686 C CA . GLU A 1 89 ? -8.589 1.007 10.136 1.00 93.69 89 GLU A CA 1
ATOM 687 C C . GLU A 1 89 ? -8.891 0.850 8.643 1.00 93.69 89 GLU A C 1
ATOM 689 O O . GLU A 1 89 ? -9.416 -0.180 8.228 1.00 93.69 89 GLU A O 1
ATOM 694 N N . LEU A 1 90 ? -8.496 1.827 7.818 1.00 93.81 90 LEU A N 1
ATOM 695 C CA . LEU A 1 90 ? -8.598 1.740 6.362 1.00 93.81 90 LEU A CA 1
ATOM 696 C C . LEU A 1 90 ? -7.853 0.512 5.813 1.00 93.81 90 LEU A C 1
ATOM 698 O O . LEU A 1 90 ? -8.404 -0.219 4.986 1.00 93.81 90 LEU A O 1
ATOM 702 N N . LEU A 1 91 ? -6.607 0.305 6.248 1.00 93.06 91 LEU A N 1
ATOM 703 C CA . LEU A 1 91 ? -5.772 -0.815 5.812 1.00 93.06 91 LEU A CA 1
ATOM 704 C C . LEU A 1 91 ? -6.322 -2.156 6.315 1.00 93.06 91 LEU A C 1
ATOM 706 O O . LEU A 1 91 ? -6.407 -3.100 5.535 1.00 93.06 91 LEU A O 1
ATOM 710 N N . GLU A 1 92 ? -6.758 -2.235 7.574 1.00 92.38 92 GLU A N 1
ATOM 711 C CA . GLU A 1 92 ? -7.396 -3.440 8.126 1.00 92.38 92 GLU A CA 1
ATOM 712 C C . GLU A 1 92 ? -8.690 -3.791 7.377 1.00 92.38 92 GLU A C 1
ATOM 714 O O . GLU A 1 92 ? -8.849 -4.918 6.915 1.00 92.38 92 GLU A O 1
ATOM 719 N N . ALA A 1 93 ? -9.567 -2.817 7.119 1.00 90.56 93 ALA A N 1
ATOM 720 C CA . ALA A 1 93 ? -10.787 -3.047 6.344 1.00 90.56 93 ALA A CA 1
ATOM 721 C C . ALA A 1 93 ? -10.491 -3.527 4.909 1.00 90.56 93 ALA A C 1
ATOM 723 O O . ALA A 1 93 ? -11.209 -4.368 4.360 1.00 90.56 93 ALA A O 1
ATOM 724 N N . ALA A 1 94 ? -9.427 -3.009 4.284 1.00 88.19 94 ALA A N 1
ATOM 725 C CA . ALA A 1 94 ? -8.995 -3.456 2.962 1.00 88.19 94 ALA A CA 1
ATOM 726 C C . ALA A 1 94 ? -8.480 -4.908 2.973 1.00 88.19 94 ALA A C 1
ATOM 728 O O . ALA A 1 94 ? -8.735 -5.642 2.013 1.00 88.19 94 ALA A O 1
ATOM 729 N N . ARG A 1 95 ? -7.803 -5.325 4.050 1.00 89.94 95 ARG A N 1
ATOM 730 C CA . ARG A 1 95 ? -7.330 -6.703 4.262 1.00 89.94 95 ARG A CA 1
ATOM 731 C C . ARG A 1 95 ? -8.499 -7.663 4.464 1.00 89.94 95 ARG A C 1
ATOM 733 O O . ARG A 1 95 ? -8.617 -8.620 3.703 1.00 89.94 95 ARG A O 1
ATOM 740 N N . THR A 1 96 ? -9.438 -7.339 5.351 1.00 86.88 96 THR A N 1
ATOM 741 C CA . THR A 1 96 ? -10.626 -8.176 5.596 1.00 86.88 96 THR A CA 1
ATOM 742 C C . THR A 1 96 ? -11.470 -8.366 4.337 1.00 86.88 96 THR A C 1
ATOM 744 O O . THR A 1 96 ? -11.937 -9.467 4.049 1.00 86.88 96 THR A O 1
ATOM 747 N N . LYS A 1 97 ? -11.634 -7.317 3.517 1.00 82.50 97 LYS A N 1
ATOM 748 C CA . LYS A 1 97 ? -12.371 -7.429 2.248 1.00 82.50 97 LYS A CA 1
ATOM 749 C C . LYS A 1 97 ? -11.709 -8.408 1.266 1.00 82.50 97 LYS A C 1
ATOM 751 O O . LYS A 1 97 ? -12.417 -9.084 0.523 1.00 82.50 97 LYS A O 1
ATOM 756 N N . ARG A 1 98 ? -10.373 -8.481 1.240 1.00 74.31 98 ARG A N 1
ATOM 757 C CA . ARG A 1 98 ? -9.628 -9.458 0.425 1.00 74.31 98 ARG A CA 1
ATOM 758 C C . ARG A 1 98 ? -9.838 -10.874 0.945 1.00 74.31 98 ARG A C 1
ATOM 760 O O . ARG A 1 98 ? -10.159 -11.745 0.149 1.00 74.31 98 ARG A O 1
ATOM 767 N N . GLU A 1 99 ? -9.709 -11.086 2.251 1.00 72.50 99 GLU A N 1
ATOM 768 C CA . GLU A 1 99 ? -9.914 -12.399 2.879 1.00 72.50 99 GLU A CA 1
ATOM 769 C C . GLU A 1 99 ? -11.326 -12.932 2.599 1.00 72.50 99 GLU A C 1
ATOM 771 O O . GLU A 1 99 ? -11.489 -14.061 2.138 1.00 72.50 99 GLU A O 1
ATOM 776 N N . ASN A 1 100 ? -12.339 -12.073 2.740 1.00 63.88 100 ASN A N 1
ATOM 777 C CA . ASN A 1 100 ? -13.729 -12.425 2.456 1.00 63.88 100 ASN A CA 1
ATOM 778 C C . ASN A 1 100 ? -14.027 -12.616 0.956 1.00 63.88 100 ASN A C 1
ATOM 780 O O . ASN A 1 100 ? -15.064 -13.159 0.604 1.00 63.88 100 ASN A O 1
ATOM 784 N N . SER A 1 101 ? -13.147 -12.152 0.064 1.00 60.88 101 SER A N 1
ATOM 785 C CA . SER A 1 101 ? -13.249 -12.404 -1.379 1.00 60.88 101 SER A CA 1
ATOM 786 C C . SER A 1 101 ? -12.522 -13.680 -1.812 1.00 60.88 101 SER A C 1
ATOM 788 O O . SER A 1 101 ? -12.781 -14.161 -2.912 1.00 60.88 101 SER A O 1
ATOM 790 N N . VAL A 1 102 ? -11.593 -14.195 -0.999 1.00 59.34 102 VAL A N 1
ATOM 791 C CA . VAL A 1 102 ? -10.861 -15.449 -1.255 1.00 59.34 102 VAL A CA 1
ATOM 792 C C . VAL A 1 102 ? -11.611 -16.652 -0.675 1.00 59.34 102 VAL A C 1
ATOM 794 O O . VAL A 1 102 ? -11.474 -17.760 -1.184 1.00 59.34 102 VAL A O 1
ATOM 797 N N . MET A 1 103 ? -12.458 -16.436 0.332 1.00 46.72 103 MET A N 1
ATOM 798 C CA . MET A 1 103 ? -13.444 -17.419 0.771 1.00 46.72 103 MET A CA 1
ATOM 799 C C . MET A 1 103 ? -14.676 -17.358 -0.149 1.00 46.72 103 MET A C 1
ATOM 801 O O . MET A 1 103 ? -15.387 -16.350 -0.124 1.00 46.72 103 MET A O 1
ATOM 805 N N . PRO A 1 104 ? -14.982 -18.389 -0.964 1.00 56.16 104 PRO A N 1
ATOM 806 C CA . PRO A 1 104 ? -16.334 -18.517 -1.496 1.00 56.16 104 PRO A CA 1
ATOM 807 C C . PRO A 1 104 ? -17.312 -18.617 -0.313 1.00 56.16 104 PRO A C 1
ATOM 809 O O . PRO A 1 104 ? -16.911 -19.087 0.756 1.00 56.16 104 PRO A O 1
ATOM 812 N N . PRO A 1 105 ? -18.589 -18.213 -0.462 1.00 60.34 105 PRO A N 1
ATOM 813 C CA . PRO A 1 105 ? -19.585 -18.615 0.514 1.00 60.34 105 PRO A CA 1
ATOM 814 C C . PRO A 1 105 ? -19.545 -20.140 0.557 1.00 60.34 105 PRO A C 1
ATOM 816 O O . PRO A 1 105 ? -19.869 -20.796 -0.439 1.00 60.34 105 PRO A O 1
ATOM 819 N N . ASP A 1 106 ? -19.111 -20.696 1.688 1.00 59.69 106 ASP A N 1
ATOM 820 C CA . ASP A 1 106 ? -19.372 -22.081 2.045 1.00 59.69 106 ASP A CA 1
ATOM 821 C C . ASP A 1 106 ? -20.893 -22.186 2.133 1.00 59.69 106 ASP A C 1
ATOM 823 O O . ASP A 1 106 ? -21.535 -21.925 3.151 1.00 59.69 106 ASP A O 1
ATOM 827 N N . THR A 1 107 ? -21.499 -22.377 0.963 1.00 60.09 107 THR A N 1
ATOM 828 C CA . THR A 1 107 ? -22.921 -22.594 0.835 1.00 60.09 107 THR A CA 1
ATOM 829 C C . THR A 1 107 ? -23.070 -24.011 1.315 1.00 60.09 107 THR A C 1
ATOM 831 O O . THR A 1 107 ? -22.877 -24.955 0.546 1.00 60.09 107 THR A O 1
ATOM 834 N N . GLY A 1 108 ? -23.312 -24.113 2.622 1.00 51.38 108 GLY A N 1
ATOM 835 C CA . GLY A 1 108 ? -23.566 -25.347 3.325 1.00 51.38 108 GLY A CA 1
ATOM 836 C C . GLY A 1 108 ? -24.443 -26.228 2.460 1.00 51.38 108 GLY A C 1
ATOM 837 O O . GLY A 1 108 ? -25.633 -25.975 2.272 1.00 51.38 108 GLY A O 1
ATOM 838 N N . ARG A 1 109 ? -23.832 -27.270 1.903 1.00 54.09 109 ARG A N 1
ATOM 839 C CA . ARG A 1 109 ? -24.551 -28.341 1.232 1.00 54.09 109 ARG A CA 1
ATOM 840 C C . ARG A 1 109 ? -25.075 -29.266 2.328 1.00 54.09 109 ARG A C 1
ATOM 842 O O . ARG A 1 109 ? -24.676 -30.420 2.425 1.00 54.09 109 ARG A O 1
ATOM 849 N N . THR A 1 110 ? -25.929 -28.722 3.191 1.00 56.06 110 THR A N 1
ATOM 850 C CA . THR A 1 110 ? -26.706 -29.499 4.148 1.00 56.06 110 THR A CA 1
ATOM 851 C C . THR A 1 110 ? -28.077 -29.746 3.541 1.00 56.06 110 THR A C 1
ATOM 853 O O . THR A 1 110 ? -28.760 -28.811 3.136 1.00 56.06 110 THR A O 1
ATOM 856 N N . ALA A 1 111 ? -28.448 -31.022 3.571 1.00 54.34 111 ALA A N 1
ATOM 857 C CA . ALA A 1 111 ? -29.792 -31.573 3.474 1.00 54.34 111 ALA A CA 1
ATOM 858 C C . ALA A 1 111 ? -30.358 -31.882 2.071 1.00 54.34 111 ALA A C 1
ATOM 860 O O . ALA A 1 111 ? -30.729 -31.023 1.280 1.00 54.34 111 ALA A O 1
ATOM 861 N N . GLU A 1 112 ? -30.524 -33.197 1.886 1.00 51.12 112 GLU A N 1
ATOM 862 C CA . GLU A 1 112 ? -31.791 -33.806 1.473 1.00 51.12 112 GLU A CA 1
ATOM 863 C C . GLU A 1 112 ? -32.034 -33.980 -0.032 1.00 51.12 112 GLU A C 1
ATOM 865 O O . GLU A 1 112 ? -32.882 -33.350 -0.656 1.00 51.12 112 GLU A O 1
ATOM 870 N N . ARG A 1 113 ? -31.371 -34.994 -0.607 1.00 49.25 113 ARG A N 1
ATOM 871 C CA . ARG A 1 113 ? -32.015 -35.774 -1.673 1.00 49.25 113 ARG A CA 1
ATOM 872 C C . ARG A 1 113 ? -33.106 -36.645 -1.044 1.00 49.25 113 ARG A C 1
ATOM 874 O O . ARG A 1 113 ? -32.885 -37.807 -0.722 1.00 49.25 113 ARG A O 1
ATOM 881 N N . ALA A 1 114 ? -34.283 -36.054 -0.881 1.00 61.44 114 ALA A N 1
ATOM 882 C CA . ALA A 1 114 ? -35.538 -36.784 -0.856 1.00 61.44 114 ALA A CA 1
ATOM 883 C C . ALA A 1 114 ? -35.854 -37.254 -2.285 1.00 61.44 114 ALA A C 1
ATOM 885 O O . ALA A 1 114 ? -36.199 -36.446 -3.144 1.00 61.44 114 ALA A O 1
ATOM 886 N N . THR A 1 115 ? -35.705 -38.546 -2.573 1.00 61.31 115 THR A N 1
ATOM 887 C CA . THR A 1 115 ? -36.407 -39.257 -3.667 1.00 61.31 115 THR A CA 1
ATOM 888 C C . THR A 1 115 ? -36.234 -40.752 -3.376 1.00 61.31 115 THR A C 1
ATOM 890 O O . THR A 1 115 ? -35.109 -41.237 -3.389 1.00 61.31 115 THR A O 1
ATOM 893 N N . ARG A 1 116 ? -37.205 -41.382 -2.708 1.00 51.50 116 ARG A N 1
ATOM 894 C CA . ARG A 1 116 ? -38.373 -42.077 -3.279 1.00 51.50 116 ARG A CA 1
ATOM 895 C C . ARG A 1 116 ? -37.987 -43.310 -4.085 1.00 51.50 116 ARG A C 1
ATOM 897 O O . ARG A 1 116 ? -37.254 -43.142 -5.079 1.00 51.50 116 ARG A O 1
#

pLDDT: mean 81.08, std 15.84, range [36.38, 96.62]

Secondary structure (DSSP, 8-state):
--------PPPEEEEEEETTEEEEEEEEEESSGGG-EEEEE-TTSS-EEEEETTTTEEEEEESSHHHHHHHHHHHHHHHHHHTTS-HHHHHHHHHHHHHHHHS-------S-----

Foldseek 3Di:
DDPQPQDPADWDWAFAQDPNDTDTWTWGATPPCLQQKTWTADPVNQWIFIARRLVSHTQAIDNDSSRRVVSSVVSLCVVQVVVVHHSSVVSVVVNVVVVVVVDDPPPPPDDDPDDD

Sequence (116 aa):
MNPIRTTNAPLFRLRLAWDGEPVAVSAELLEPLAWKLALHRDPSNTFWSVSDIPTGRLIETGWSRDDAINAAHRSLQAAASARGTTIKELLEAARTKRENSVMPPDTGRTAERATR